Protein AF-A0A060BVD8-F1 (afdb_monomer_lite)

Foldseek 3Di:
DDVLFDQAAPQPADPVGHGCLVVVLVCCLPPNFADPPNVPDDVVVRVLRRCQNVVCVVPVPHRGRSSCCCVPPVVVVVVPADPVQHPVNVCVVPLVVL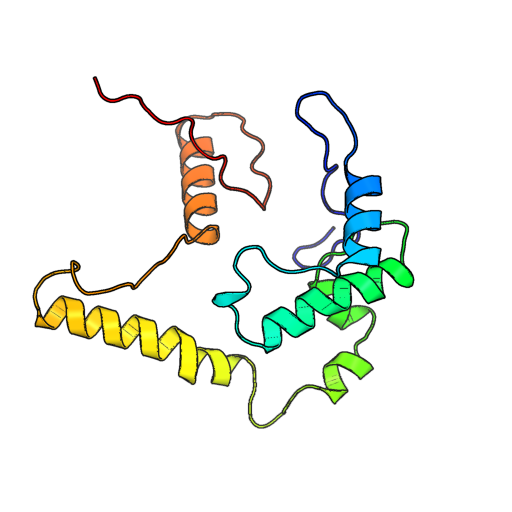LVVLVVVCVVVVHNPPGDNDDDDQVVLLVVVVVVCVVVVVVDDSRPDDDDPPDDDDDD

pLDDT: mean 79.93, std 16.58, range [29.06, 96.62]

Structure (mmCIF, N/CA/C/O backbone):
data_AF-A0A060BVD8-F1
#
_entry.id   AF-A0A060BVD8-F1
#
loop_
_atom_site.group_PDB
_atom_site.id
_atom_site.type_symbol
_atom_site.label_atom_id
_atom_site.label_alt_id
_atom_site.label_comp_id
_atom_site.label_asym_id
_atom_site.label_entity_id
_atom_site.label_seq_id
_atom_site.pdbx_PDB_ins_code
_atom_site.Cartn_x
_atom_site.Cartn_y
_atom_site.Cartn_z
_atom_site.occupancy
_atom_site.B_iso_or_equiv
_atom_site.auth_seq_id
_atom_site.auth_comp_id
_atom_site.auth_asym_id
_atom_site.auth_atom_id
_atom_site.pdbx_PDB_model_num
ATOM 1 N N . GLY A 1 1 ? 7.010 12.261 -12.123 1.00 62.50 1 GLY A N 1
ATOM 2 C CA . GLY A 1 1 ? 6.013 11.175 -12.069 1.00 62.50 1 GLY A CA 1
ATOM 3 C C . GLY A 1 1 ? 4.747 11.718 -11.458 1.00 62.50 1 GLY A C 1
ATOM 4 O O . GLY A 1 1 ? 4.840 12.676 -10.698 1.00 62.50 1 GLY A O 1
ATOM 5 N N . LEU A 1 2 ? 3.602 11.140 -11.806 1.00 75.38 2 LEU A N 1
ATOM 6 C CA . LEU A 1 2 ? 2.310 11.489 -11.217 1.00 75.38 2 LEU A CA 1
ATOM 7 C C . LEU A 1 2 ? 2.111 10.717 -9.905 1.00 75.38 2 LEU A C 1
ATOM 9 O O . LEU A 1 2 ? 2.853 9.776 -9.603 1.00 75.38 2 LEU A O 1
ATOM 13 N N . ASN A 1 3 ? 1.116 11.119 -9.111 1.00 75.81 3 ASN A N 1
ATOM 14 C CA . ASN A 1 3 ? 0.719 10.324 -7.953 1.00 75.81 3 ASN A CA 1
ATOM 15 C C . ASN A 1 3 ? 0.342 8.905 -8.405 1.00 75.81 3 ASN A C 1
ATOM 17 O O . ASN A 1 3 ? -0.339 8.754 -9.415 1.00 75.81 3 ASN A O 1
ATOM 21 N N . SER A 1 4 ? 0.827 7.888 -7.692 1.00 76.69 4 SER A N 1
ATOM 22 C CA . SER A 1 4 ? 0.636 6.468 -8.035 1.00 76.69 4 SER A CA 1
ATOM 23 C C . SER A 1 4 ? 1.115 6.048 -9.439 1.00 76.69 4 SER A C 1
ATOM 25 O O . SER A 1 4 ? 0.827 4.942 -9.879 1.00 76.69 4 SER A O 1
ATOM 27 N N . PHE A 1 5 ? 1.874 6.887 -10.151 1.00 75.56 5 PHE A N 1
ATOM 28 C CA . PHE A 1 5 ? 2.364 6.579 -11.494 1.00 75.56 5 PHE A CA 1
ATOM 29 C C . PHE A 1 5 ? 3.744 7.207 -11.713 1.00 75.56 5 PHE A C 1
ATOM 31 O O . PHE A 1 5 ? 3.905 8.336 -12.198 1.00 75.56 5 PHE A O 1
ATOM 38 N N . ARG A 1 6 ? 4.780 6.478 -11.290 1.00 69.62 6 ARG A N 1
ATOM 39 C CA . ARG A 1 6 ? 6.177 6.893 -11.436 1.00 69.62 6 ARG A CA 1
ATOM 40 C C . ARG A 1 6 ? 7.076 5.678 -11.638 1.00 69.62 6 ARG A C 1
ATOM 42 O O . ARG A 1 6 ? 6.991 4.720 -10.878 1.00 69.62 6 ARG A O 1
ATOM 49 N N . SER A 1 7 ? 7.949 5.771 -12.636 1.00 60.56 7 SER A N 1
ATOM 50 C CA . SER A 1 7 ? 8.944 4.749 -12.955 1.00 60.56 7 SER A CA 1
ATOM 51 C C . SER A 1 7 ? 10.131 4.746 -11.993 1.00 60.56 7 SER A C 1
ATOM 53 O O . SER A 1 7 ? 10.645 3.677 -11.727 1.00 60.56 7 SER A O 1
ATOM 55 N N . GLY A 1 8 ? 10.538 5.891 -11.425 1.00 60.84 8 GLY A N 1
ATOM 56 C CA . GLY A 1 8 ? 11.664 5.971 -10.481 1.00 60.84 8 GLY A CA 1
ATOM 57 C C . GLY A 1 8 ? 11.278 6.387 -9.059 1.00 60.84 8 GLY A C 1
ATOM 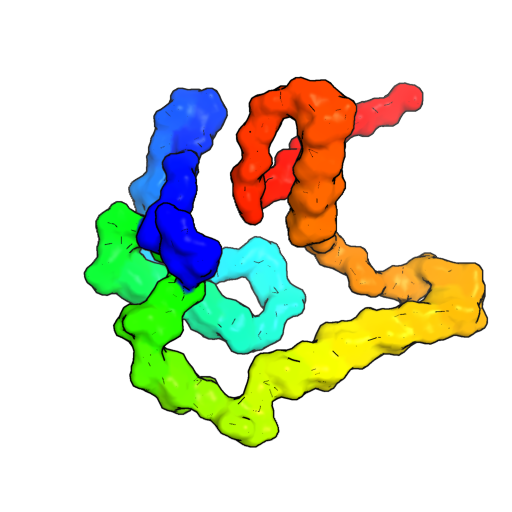58 O O . GLY A 1 8 ? 10.541 7.357 -8.866 1.00 60.84 8 GLY A O 1
ATOM 59 N N . LEU A 1 9 ? 11.827 5.722 -8.043 1.00 56.44 9 LEU A N 1
ATOM 60 C CA . LEU A 1 9 ? 11.981 6.312 -6.707 1.00 56.44 9 LEU A CA 1
ATOM 61 C C . LEU A 1 9 ? 12.999 7.474 -6.771 1.00 56.44 9 LEU A C 1
ATOM 63 O O . LEU A 1 9 ? 13.816 7.512 -7.692 1.00 56.44 9 LEU A O 1
ATOM 67 N N . PRO A 1 10 ? 12.917 8.496 -5.892 1.00 54.28 10 PRO A N 1
ATOM 68 C CA . PRO A 1 10 ? 14.022 9.447 -5.764 1.00 54.28 10 PRO A CA 1
ATOM 69 C C . PRO A 1 10 ? 15.312 8.670 -5.468 1.00 54.28 10 PRO A C 1
ATOM 71 O O . PRO A 1 10 ? 15.250 7.602 -4.865 1.00 54.28 10 PRO A O 1
ATOM 74 N N . THR A 1 11 ? 16.444 9.183 -5.945 1.00 57.62 11 THR A N 1
ATOM 75 C CA . THR A 1 11 ? 17.784 8.617 -5.742 1.00 57.62 11 THR A CA 1
ATOM 76 C C . THR A 1 11 ? 17.932 8.058 -4.327 1.00 57.62 11 THR A C 1
ATOM 78 O O . THR A 1 11 ? 17.852 8.807 -3.354 1.00 57.62 11 THR A O 1
ATOM 81 N N . CYS A 1 12 ? 18.111 6.742 -4.200 1.00 61.81 12 CYS A N 1
ATOM 82 C CA . CYS A 1 12 ? 18.356 6.101 -2.912 1.00 61.81 12 CYS A CA 1
ATOM 83 C C . CYS A 1 12 ? 19.841 6.242 -2.589 1.00 61.81 12 CYS A C 1
ATOM 85 O O . CYS A 1 12 ? 20.601 5.290 -2.713 1.00 61.81 12 CYS A O 1
ATOM 87 N N . THR A 1 13 ? 20.270 7.448 -2.233 1.00 67.44 13 THR A N 1
ATOM 88 C CA . THR A 1 13 ? 21.655 7.704 -1.846 1.00 67.44 13 THR A CA 1
ATOM 89 C C . THR A 1 13 ? 21.795 7.719 -0.335 1.00 67.44 13 THR A C 1
ATOM 91 O O . THR A 1 13 ? 20.973 8.300 0.372 1.00 67.44 13 THR A O 1
ATOM 94 N N . THR A 1 14 ? 22.860 7.111 0.177 1.00 70.56 14 THR A N 1
ATOM 95 C CA . THR A 1 14 ? 23.239 7.277 1.587 1.00 70.56 14 THR A CA 1
ATOM 96 C C . THR A 1 14 ? 23.578 8.743 1.893 1.00 70.56 14 THR A C 1
ATOM 98 O O . THR A 1 14 ? 23.838 9.537 0.985 1.00 70.56 14 THR A O 1
ATOM 101 N N . LYS A 1 15 ? 23.674 9.105 3.183 1.00 70.69 15 LYS A N 1
ATOM 102 C CA . LYS A 1 15 ? 24.126 10.446 3.616 1.00 70.69 15 LYS 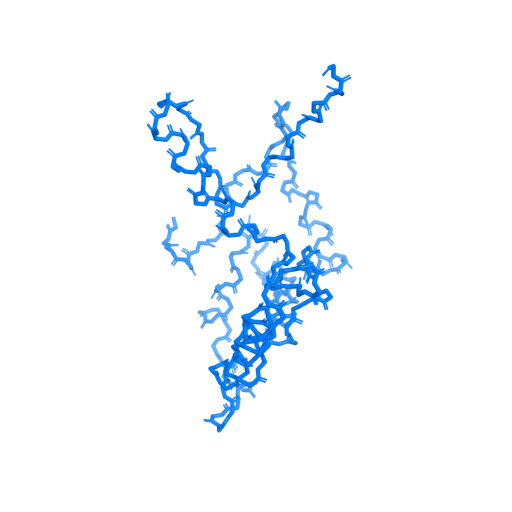A CA 1
ATOM 103 C C . LYS A 1 15 ? 25.528 10.816 3.089 1.00 70.69 15 LYS A C 1
ATOM 105 O O . LYS A 1 15 ? 25.864 11.993 3.059 1.00 70.69 15 LYS A O 1
ATOM 110 N N . ILE A 1 16 ? 26.320 9.830 2.654 1.00 74.81 16 ILE A N 1
ATOM 111 C CA . ILE A 1 16 ? 27.653 10.006 2.055 1.00 74.81 16 ILE A CA 1
ATOM 112 C C . ILE A 1 16 ? 27.652 9.970 0.513 1.00 74.81 16 ILE A C 1
ATOM 114 O O . ILE A 1 16 ? 28.716 9.929 -0.096 1.00 74.81 16 ILE A O 1
ATOM 118 N N . GLY A 1 17 ? 26.479 9.977 -0.133 1.00 76.06 17 GLY A N 1
ATOM 119 C CA . GLY A 1 17 ? 26.344 10.067 -1.593 1.00 76.06 17 GLY A CA 1
ATOM 120 C C . GLY A 1 17 ? 26.473 8.743 -2.356 1.00 76.06 17 GLY A C 1
ATOM 121 O O . GLY A 1 17 ? 26.497 8.754 -3.582 1.00 76.06 17 GLY A O 1
ATOM 122 N N . TYR A 1 18 ? 26.540 7.603 -1.662 1.00 81.50 18 TYR A N 1
ATOM 123 C CA . TYR A 1 18 ? 26.591 6.281 -2.299 1.00 81.50 18 TYR A CA 1
ATOM 124 C C . TYR A 1 18 ? 25.217 5.858 -2.832 1.00 81.50 18 TYR A C 1
ATOM 126 O O . TYR A 1 18 ? 24.261 5.856 -2.054 1.00 81.50 18 TYR A O 1
ATOM 134 N N . ASP A 1 19 ? 25.130 5.490 -4.114 1.00 82.62 19 ASP A N 1
ATOM 135 C CA . ASP A 1 19 ? 23.898 5.041 -4.774 1.00 82.62 19 ASP A CA 1
ATOM 136 C C . ASP A 1 19 ? 23.557 3.585 -4.418 1.00 82.62 19 ASP A C 1
ATOM 138 O O . ASP A 1 19 ? 24.250 2.650 -4.811 1.00 82.62 19 ASP A O 1
ATOM 142 N N . LEU A 1 20 ? 22.456 3.395 -3.691 1.00 85.31 20 LEU A N 1
ATOM 143 C CA . LEU A 1 20 ? 21.947 2.088 -3.272 1.00 85.31 20 LEU A CA 1
ATOM 144 C C . LEU A 1 20 ? 21.036 1.441 -4.320 1.00 85.31 20 LEU A C 1
ATOM 146 O O . LEU A 1 20 ? 20.625 0.295 -4.136 1.00 85.31 20 LEU A O 1
ATOM 150 N N . VAL A 1 21 ? 20.680 2.138 -5.405 1.00 84.50 21 VAL A N 1
ATOM 151 C CA . VAL A 1 21 ? 19.754 1.602 -6.413 1.00 84.50 21 VAL A CA 1
ATOM 152 C C . VAL A 1 21 ? 20.251 0.274 -7.008 1.00 84.50 21 VAL A C 1
ATOM 154 O O . VAL A 1 21 ? 19.439 -0.652 -7.081 1.00 84.50 21 VAL A O 1
ATOM 157 N N . PRO A 1 22 ? 21.534 0.102 -7.391 1.00 87.38 22 PRO A N 1
ATOM 158 C CA . PRO A 1 22 ? 22.023 -1.174 -7.918 1.00 87.38 22 PRO A CA 1
ATOM 159 C C . PRO A 1 22 ? 21.908 -2.329 -6.913 1.00 87.38 22 PRO A C 1
ATOM 161 O O . PRO A 1 22 ? 21.448 -3.415 -7.269 1.00 87.38 22 PRO A O 1
ATOM 164 N N . GLU A 1 23 ? 22.267 -2.091 -5.648 1.00 88.00 23 GLU A N 1
ATOM 165 C CA . GLU A 1 23 ? 22.188 -3.098 -4.582 1.00 88.00 23 GLU A CA 1
ATOM 166 C C . GLU A 1 23 ? 20.744 -3.482 -4.270 1.00 88.00 23 GLU A C 1
ATOM 168 O O . GLU A 1 23 ? 20.424 -4.664 -4.142 1.00 88.00 23 GLU A O 1
ATOM 173 N N . LEU A 1 24 ? 19.852 -2.493 -4.213 1.00 87.06 24 LEU A N 1
ATOM 174 C CA . LEU A 1 24 ? 18.434 -2.715 -3.971 1.00 87.06 24 LEU A CA 1
ATOM 175 C C . LEU A 1 24 ? 17.800 -3.525 -5.106 1.00 87.06 24 LEU A C 1
ATOM 177 O O . LEU A 1 24 ? 17.047 -4.461 -4.845 1.00 87.06 24 LEU A O 1
ATOM 181 N N . LYS A 1 25 ? 18.149 -3.226 -6.364 1.00 88.06 25 LYS A N 1
ATOM 182 C CA . LYS A 1 25 ? 17.701 -4.013 -7.522 1.00 88.06 25 LYS A CA 1
ATOM 183 C C . LYS A 1 25 ? 18.183 -5.463 -7.437 1.00 88.06 25 LYS A C 1
ATOM 185 O O . LYS A 1 25 ? 17.385 -6.378 -7.634 1.00 88.06 25 LYS A O 1
ATOM 190 N N . ALA A 1 26 ? 19.454 -5.682 -7.095 1.00 89.12 26 ALA A N 1
ATOM 191 C CA . ALA A 1 26 ? 20.010 -7.024 -6.925 1.00 89.12 26 ALA A CA 1
ATOM 192 C C . ALA A 1 26 ? 19.333 -7.791 -5.775 1.00 89.12 26 ALA A C 1
ATOM 194 O O . ALA A 1 26 ? 19.021 -8.976 -5.912 1.00 89.12 26 ALA A O 1
ATOM 195 N N . TYR A 1 27 ? 19.054 -7.112 -4.660 1.00 90.19 27 TYR A N 1
ATOM 196 C CA . TYR A 1 27 ? 18.340 -7.695 -3.531 1.00 90.19 27 TYR A CA 1
ATOM 197 C C . TYR A 1 27 ? 16.917 -8.109 -3.916 1.00 90.19 27 TYR A C 1
ATOM 199 O O . TYR A 1 27 ? 16.522 -9.236 -3.625 1.00 90.19 27 TYR A O 1
ATOM 207 N N . ILE A 1 28 ? 16.172 -7.236 -4.601 1.00 89.56 28 ILE A N 1
ATOM 208 C CA . ILE A 1 28 ? 14.793 -7.504 -5.029 1.00 89.56 28 ILE A CA 1
ATOM 209 C C . ILE A 1 28 ? 14.740 -8.650 -6.036 1.00 89.56 28 ILE A C 1
ATOM 211 O O . ILE A 1 28 ? 13.890 -9.529 -5.923 1.00 89.56 28 ILE A O 1
ATOM 215 N N . ALA A 1 29 ? 15.672 -8.683 -6.989 1.00 86.38 29 ALA A N 1
ATOM 216 C CA . ALA A 1 29 ? 15.748 -9.758 -7.972 1.00 86.38 29 ALA A CA 1
ATOM 217 C C . ALA A 1 29 ? 15.999 -11.131 -7.323 1.00 86.38 29 ALA A C 1
ATOM 219 O O . ALA A 1 29 ? 15.513 -12.142 -7.825 1.00 86.38 29 ALA A O 1
ATOM 220 N N . LYS A 1 30 ? 16.742 -11.174 -6.208 1.00 87.19 30 LYS A N 1
ATOM 221 C CA . LYS A 1 30 ? 17.071 -12.417 -5.497 1.00 87.19 30 LYS A CA 1
ATOM 222 C C . LYS A 1 30 ? 16.020 -12.832 -4.464 1.00 87.19 30 LYS A C 1
ATOM 224 O O . LYS A 1 30 ? 15.743 -14.019 -4.338 1.00 87.19 30 LYS A O 1
ATOM 229 N N . ASN A 1 31 ? 15.492 -11.883 -3.695 1.00 87.00 31 ASN A N 1
ATOM 230 C CA . ASN A 1 31 ? 14.686 -12.159 -2.499 1.00 87.00 31 ASN A CA 1
ATOM 231 C C . ASN A 1 31 ? 13.210 -11.761 -2.658 1.00 87.00 31 ASN A C 1
ATOM 233 O O . ASN A 1 31 ? 12.411 -12.001 -1.756 1.00 87.00 31 ASN A O 1
ATOM 237 N N . GLY A 1 32 ? 12.842 -11.149 -3.786 1.00 85.88 32 GLY A N 1
ATOM 238 C CA . GLY A 1 32 ? 11.553 -10.491 -3.952 1.00 85.88 32 GLY A CA 1
ATOM 239 C C . GLY A 1 32 ? 11.508 -9.125 -3.267 1.00 85.88 32 GLY A C 1
ATOM 240 O O . GLY A 1 32 ? 12.479 -8.652 -2.674 1.00 85.88 32 GLY A O 1
ATOM 241 N N . PHE A 1 33 ? 10.356 -8.467 -3.359 1.00 85.75 33 PHE A N 1
ATOM 242 C CA . PHE A 1 33 ? 10.092 -7.212 -2.666 1.00 85.75 33 PHE A CA 1
ATOM 243 C C . PHE A 1 33 ? 9.022 -7.474 -1.611 1.00 85.75 33 PHE A C 1
ATOM 245 O O . PHE A 1 33 ? 7.912 -7.872 -1.948 1.00 85.75 33 PHE A O 1
ATOM 252 N N . ILE A 1 34 ? 9.372 -7.301 -0.337 1.00 83.06 34 ILE A N 1
ATOM 253 C CA . ILE A 1 34 ? 8.506 -7.603 0.808 1.00 83.06 34 ILE A CA 1
ATOM 254 C C . ILE A 1 34 ? 8.356 -6.315 1.629 1.00 83.06 34 ILE A C 1
ATOM 256 O O . ILE A 1 34 ? 9.365 -5.655 1.896 1.00 83.06 34 ILE A O 1
ATOM 260 N N . PRO A 1 35 ? 7.129 -5.908 2.003 1.00 79.25 35 PRO A N 1
ATOM 261 C CA . PRO A 1 35 ? 6.929 -4.717 2.819 1.00 79.25 35 PRO A CA 1
ATOM 262 C C . PRO A 1 35 ? 7.485 -4.911 4.235 1.00 79.25 35 PRO A C 1
ATOM 264 O O . PRO A 1 35 ? 7.469 -6.016 4.772 1.00 79.25 35 PRO A O 1
ATOM 267 N N . ALA A 1 36 ? 7.934 -3.823 4.866 1.00 76.19 36 ALA A N 1
ATOM 268 C CA . ALA A 1 36 ? 8.504 -3.859 6.217 1.00 76.19 36 ALA A CA 1
ATOM 269 C C . ALA A 1 36 ? 7.517 -4.367 7.290 1.00 76.19 36 ALA A C 1
ATOM 271 O O . ALA A 1 36 ? 7.939 -4.871 8.323 1.00 76.19 36 ALA A O 1
ATOM 272 N N . ASP A 1 37 ? 6.214 -4.253 7.036 1.00 74.69 37 ASP A N 1
ATOM 273 C CA . ASP A 1 37 ? 5.117 -4.668 7.910 1.00 74.69 37 ASP A CA 1
ATOM 274 C C . ASP A 1 37 ? 4.346 -5.882 7.354 1.00 74.69 37 ASP A C 1
ATOM 276 O O . ASP A 1 37 ? 3.147 -6.026 7.593 1.00 74.69 37 ASP A O 1
ATOM 280 N N . ALA A 1 38 ? 5.021 -6.765 6.606 1.00 75.81 38 ALA A N 1
ATOM 281 C CA . ALA A 1 38 ? 4.406 -7.897 5.903 1.00 75.81 38 ALA A CA 1
ATOM 282 C C . ALA A 1 38 ? 3.489 -8.776 6.768 1.00 75.81 38 ALA A C 1
ATOM 284 O O . ALA A 1 38 ? 2.436 -9.187 6.292 1.00 75.81 38 ALA A O 1
ATOM 285 N N . GLU A 1 39 ? 3.839 -9.020 8.033 1.00 74.38 39 GLU A N 1
ATOM 286 C CA . GLU A 1 39 ? 3.048 -9.857 8.952 1.00 74.38 39 GLU A CA 1
ATOM 287 C C . GLU A 1 39 ? 1.653 -9.287 9.258 1.00 74.38 39 GLU A C 1
ATOM 289 O O . GLU A 1 39 ? 0.748 -10.024 9.642 1.00 74.38 39 GLU A O 1
ATOM 294 N N . GLN A 1 40 ? 1.462 -7.978 9.081 1.00 73.69 40 GLN A N 1
ATOM 295 C CA . GLN A 1 40 ? 0.209 -7.274 9.374 1.00 73.69 40 GLN A CA 1
ATOM 296 C C . GLN A 1 40 ? -0.594 -6.947 8.107 1.00 73.69 40 GLN A C 1
ATOM 298 O O . GLN A 1 40 ? -1.682 -6.366 8.186 1.00 73.69 40 GLN A O 1
ATOM 303 N N . ARG A 1 41 ? -0.055 -7.272 6.927 1.00 78.06 41 ARG A N 1
ATOM 304 C CA . ARG A 1 41 ? -0.648 -6.934 5.633 1.00 78.06 41 ARG A CA 1
ATOM 305 C C . ARG A 1 41 ? -1.571 -8.048 5.154 1.00 78.06 41 ARG A C 1
ATOM 307 O O . ARG A 1 41 ? -1.255 -9.228 5.247 1.00 78.06 41 ARG A O 1
ATOM 314 N N . ASP A 1 42 ? -2.704 -7.650 4.580 1.00 81.25 42 ASP A N 1
ATOM 315 C CA . ASP A 1 42 ? -3.600 -8.584 3.900 1.00 81.25 42 ASP A CA 1
ATOM 316 C C . ASP A 1 42 ? -2.895 -9.207 2.680 1.00 81.25 42 ASP A C 1
ATOM 318 O O . ASP A 1 42 ? -2.054 -8.564 2.043 1.00 81.25 42 ASP A O 1
ATOM 322 N N . GLN A 1 43 ? -3.274 -10.432 2.308 1.00 84.94 43 GLN A N 1
ATOM 323 C CA . GLN A 1 43 ? -2.649 -11.167 1.199 1.00 84.94 43 GLN A CA 1
ATOM 324 C C . GLN A 1 43 ? -2.630 -10.367 -0.116 1.00 84.94 43 GLN A C 1
ATOM 326 O O . GLN A 1 43 ? -1.632 -10.373 -0.833 1.00 84.94 43 GLN A O 1
ATOM 331 N N . SER A 1 44 ? -3.685 -9.593 -0.392 1.00 83.69 44 SER A N 1
ATOM 332 C CA . SER A 1 44 ? -3.788 -8.743 -1.586 1.00 83.69 44 SER A CA 1
ATOM 333 C C . SER A 1 44 ? -2.674 -7.684 -1.682 1.00 83.69 44 SER A C 1
ATOM 335 O O . SER A 1 44 ? -2.256 -7.296 -2.783 1.00 83.69 44 SER A O 1
ATOM 337 N N . TRP A 1 45 ? -2.140 -7.237 -0.539 1.00 83.81 45 TRP A N 1
ATOM 338 C CA . TRP A 1 45 ? -0.962 -6.375 -0.486 1.00 83.81 45 TRP A CA 1
ATOM 339 C C . TRP A 1 45 ? 0.326 -7.152 -0.737 1.00 83.81 45 TRP A C 1
ATOM 341 O O . TRP A 1 45 ? 1.143 -6.687 -1.528 1.00 83.81 45 TRP A O 1
ATOM 351 N N . LEU A 1 46 ? 0.503 -8.329 -0.137 1.00 85.75 46 LEU A N 1
ATOM 352 C CA . LEU A 1 46 ? 1.690 -9.161 -0.367 1.00 85.75 46 LEU A CA 1
ATOM 353 C C . LEU A 1 46 ? 1.847 -9.516 -1.854 1.00 85.75 46 LEU A C 1
ATOM 355 O O . LEU A 1 46 ? 2.933 -9.359 -2.412 1.00 85.75 46 LEU A O 1
ATOM 359 N N . ASP A 1 47 ? 0.745 -9.852 -2.526 1.00 85.69 47 ASP A N 1
ATOM 360 C CA . ASP A 1 47 ? 0.726 -10.147 -3.964 1.00 85.69 47 ASP A CA 1
ATOM 361 C C . ASP A 1 47 ? 1.119 -8.930 -4.820 1.00 85.69 47 ASP A C 1
ATOM 363 O O . ASP A 1 47 ? 1.758 -9.059 -5.86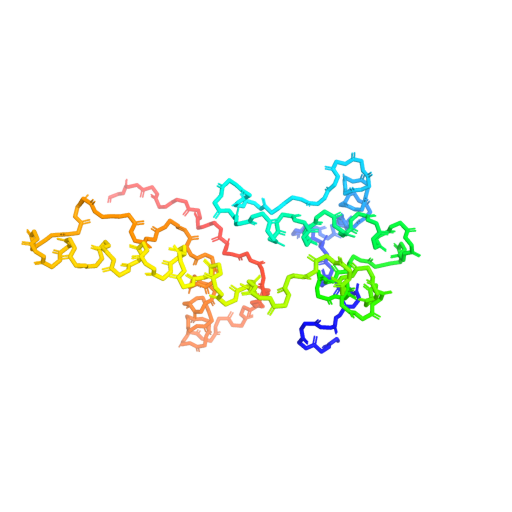5 1.00 85.69 47 ASP A O 1
ATOM 367 N N . THR A 1 48 ? 0.754 -7.723 -4.377 1.00 85.56 48 THR A N 1
ATOM 368 C CA . THR A 1 48 ? 1.135 -6.467 -5.042 1.00 85.56 48 THR A CA 1
ATOM 369 C C . THR A 1 48 ? 2.629 -6.178 -4.901 1.00 85.56 48 THR A C 1
ATOM 371 O O . THR A 1 48 ? 3.258 -5.693 -5.840 1.00 85.56 48 THR A O 1
ATOM 374 N N . TYR A 1 49 ? 3.213 -6.474 -3.741 1.00 84.31 49 TYR A N 1
ATOM 375 C CA . TYR A 1 49 ? 4.644 -6.295 -3.512 1.00 84.31 49 TYR A CA 1
ATOM 376 C C . TYR A 1 49 ? 5.470 -7.340 -4.277 1.00 84.31 49 TYR A C 1
ATOM 378 O O . TYR A 1 49 ? 6.464 -6.977 -4.903 1.00 84.31 49 TYR A O 1
ATOM 386 N N . ALA A 1 50 ? 5.014 -8.595 -4.338 1.00 86.19 50 ALA A N 1
ATOM 387 C CA . ALA A 1 50 ? 5.685 -9.663 -5.081 1.00 86.19 50 ALA A CA 1
ATOM 388 C C . ALA A 1 50 ? 5.891 -9.323 -6.570 1.00 86.19 50 ALA A C 1
ATOM 390 O O . ALA A 1 50 ? 6.968 -9.567 -7.117 1.00 86.19 50 ALA A O 1
ATOM 391 N N . LEU A 1 51 ? 4.907 -8.670 -7.201 1.00 89.56 51 LEU A N 1
ATOM 392 C CA . LEU A 1 51 ? 4.983 -8.259 -8.607 1.00 89.56 51 LEU A CA 1
ATOM 393 C C . LEU A 1 51 ? 6.103 -7.258 -8.912 1.00 89.56 51 LEU A C 1
ATOM 395 O O . LEU A 1 51 ? 6.511 -7.145 -10.063 1.00 89.56 51 LEU A O 1
ATOM 399 N N . VAL A 1 52 ? 6.640 -6.544 -7.920 1.00 89.75 52 VAL A N 1
ATOM 400 C CA . VAL A 1 52 ? 7.745 -5.596 -8.145 1.00 89.75 52 VAL A CA 1
ATOM 401 C C . VAL A 1 52 ? 8.988 -6.301 -8.683 1.00 89.75 52 VAL A C 1
ATOM 403 O O . VAL A 1 52 ? 9.690 -5.726 -9.512 1.00 89.75 52 VAL A O 1
ATOM 406 N N . ALA A 1 53 ? 9.247 -7.543 -8.267 1.00 89.50 53 ALA A N 1
ATOM 407 C CA . ALA A 1 53 ? 10.378 -8.313 -8.778 1.00 89.50 53 ALA A CA 1
ATOM 408 C C . ALA A 1 53 ? 10.205 -8.687 -10.259 1.00 89.50 53 ALA A C 1
ATOM 410 O O . ALA A 1 53 ? 11.178 -8.655 -11.013 1.00 89.50 53 ALA A O 1
ATOM 411 N N . ASP A 1 54 ? 8.979 -8.997 -10.684 1.00 90.56 54 ASP A N 1
ATOM 412 C CA . ASP A 1 54 ? 8.670 -9.271 -12.090 1.00 90.56 54 ASP A CA 1
ATOM 413 C C . ASP A 1 54 ? 8.737 -7.983 -12.921 1.00 90.56 54 ASP A C 1
ATOM 415 O O . ASP A 1 54 ? 9.411 -7.950 -13.948 1.00 90.56 54 ASP A O 1
ATOM 419 N N . MET A 1 55 ? 8.175 -6.878 -12.417 1.00 90.94 55 MET A N 1
ATOM 420 C CA . MET A 1 55 ? 8.283 -5.568 -13.070 1.00 90.94 55 MET A CA 1
ATOM 421 C C . MET A 1 55 ? 9.733 -5.118 -13.245 1.00 90.94 55 MET A C 1
ATOM 423 O O . MET A 1 55 ? 10.075 -4.545 -14.273 1.00 90.94 55 MET A O 1
ATOM 427 N N . LEU A 1 56 ? 10.592 -5.369 -12.255 1.00 90.62 56 LEU A N 1
ATOM 428 C CA . LEU A 1 56 ? 12.008 -5.024 -12.338 1.00 90.62 56 LEU A CA 1
ATOM 429 C C . LEU A 1 56 ? 12.763 -5.911 -13.340 1.00 90.62 56 LEU A C 1
ATOM 431 O O . LEU A 1 56 ? 13.753 -5.469 -13.918 1.00 90.62 56 LEU A O 1
ATOM 435 N N . ARG A 1 57 ? 12.310 -7.151 -13.557 1.00 90.19 57 ARG A N 1
ATOM 436 C CA . ARG A 1 57 ? 12.882 -8.050 -14.566 1.00 90.19 57 ARG A CA 1
ATOM 437 C C . ARG A 1 57 ? 12.544 -7.588 -15.979 1.00 90.19 57 ARG A C 1
ATOM 439 O O . ARG A 1 57 ? 13.422 -7.598 -16.836 1.00 90.19 57 ARG A O 1
ATOM 446 N N . ASP A 1 58 ? 11.304 -7.160 -16.191 1.00 91.44 58 ASP A N 1
ATOM 447 C CA . ASP A 1 58 ? 10.827 -6.697 -17.495 1.00 91.44 58 ASP A CA 1
ATOM 448 C C . ASP A 1 58 ? 11.301 -5.264 -17.804 1.00 91.44 58 ASP A C 1
ATOM 450 O O . ASP A 1 58 ? 11.622 -4.944 -18.947 1.00 91.44 58 ASP A O 1
ATOM 454 N N . PHE A 1 59 ? 11.394 -4.408 -16.778 1.00 90.50 59 PHE A N 1
ATOM 455 C CA . PHE A 1 59 ? 11.769 -2.993 -16.880 1.00 90.50 59 PHE A CA 1
ATOM 456 C C . PHE A 1 59 ? 12.905 -2.639 -15.894 1.00 90.50 59 PHE A C 1
ATOM 458 O O . PHE A 1 59 ? 12.674 -1.971 -14.881 1.00 90.50 59 PHE A O 1
ATOM 465 N N . PRO A 1 60 ? 14.156 -3.051 -16.175 1.00 88.25 60 PRO A N 1
ATOM 466 C CA . PRO A 1 60 ? 15.267 -2.975 -15.220 1.00 88.25 60 PRO A CA 1
ATOM 467 C C . PRO A 1 60 ? 15.814 -1.564 -14.992 1.00 88.25 60 PRO A C 1
ATOM 469 O O . PRO A 1 60 ? 16.570 -1.344 -14.041 1.00 88.25 60 PRO A O 1
ATOM 472 N N . ASP A 1 61 ? 15.459 -0.598 -15.838 1.00 85.06 61 ASP A N 1
ATOM 473 C CA . ASP A 1 61 ? 16.030 0.751 -15.812 1.00 85.06 61 ASP A CA 1
ATOM 474 C C . ASP A 1 61 ? 15.702 1.493 -14.513 1.00 85.06 61 ASP A C 1
ATOM 476 O O . ASP A 1 61 ? 16.554 2.186 -13.947 1.00 85.06 61 ASP A O 1
ATOM 480 N N . TYR A 1 62 ? 14.515 1.269 -13.950 1.00 80.50 62 TYR A N 1
ATOM 481 C CA . TYR A 1 62 ? 14.045 1.993 -12.774 1.00 80.50 62 TYR A CA 1
ATOM 482 C C . TYR A 1 62 ? 13.369 1.072 -11.760 1.00 80.50 62 TYR A C 1
ATOM 484 O O . TYR A 1 62 ? 12.870 0.009 -12.102 1.00 80.50 62 TYR A O 1
ATOM 492 N N . LEU A 1 63 ? 13.356 1.490 -10.493 1.00 83.44 63 LEU A N 1
ATOM 493 C CA . LEU A 1 63 ? 12.624 0.790 -9.442 1.00 83.44 63 LEU A CA 1
ATOM 494 C C . LEU A 1 63 ? 11.161 1.274 -9.436 1.00 83.44 63 LEU A C 1
ATOM 496 O O . LEU A 1 63 ? 10.924 2.436 -9.076 1.00 83.44 63 LEU A O 1
ATOM 500 N N . PRO A 1 64 ? 10.193 0.432 -9.847 1.00 83.31 64 PRO A N 1
ATOM 501 C CA . PRO A 1 64 ? 8.843 0.887 -10.137 1.00 83.31 64 PRO A CA 1
ATOM 502 C C . PRO A 1 64 ? 8.045 1.170 -8.865 1.00 83.31 64 PRO A C 1
ATOM 504 O O . PRO A 1 64 ? 8.178 0.499 -7.842 1.00 83.31 64 PRO A O 1
ATOM 507 N N . ASN A 1 65 ? 7.132 2.137 -8.955 1.00 86.00 65 ASN A N 1
ATOM 508 C CA . ASN A 1 65 ? 6.034 2.223 -8.002 1.00 86.00 65 ASN A CA 1
ATOM 509 C C . ASN A 1 65 ? 5.110 0.999 -8.175 1.00 86.00 65 ASN A C 1
ATOM 511 O O . ASN A 1 65 ? 4.755 0.658 -9.304 1.00 86.00 65 ASN A O 1
ATOM 515 N N . THR A 1 66 ? 4.675 0.380 -7.073 1.00 87.25 66 THR A N 1
ATOM 516 C CA . THR A 1 66 ? 3.805 -0.812 -7.075 1.00 87.25 66 THR A CA 1
ATOM 517 C C . THR A 1 66 ? 2.522 -0.631 -7.889 1.00 87.25 66 THR A C 1
ATOM 519 O O . THR A 1 66 ? 2.044 -1.586 -8.493 1.00 87.25 66 THR A O 1
ATOM 522 N N . TYR A 1 67 ? 1.978 0.586 -7.982 1.00 90.56 67 TYR A N 1
ATOM 523 C CA . TYR A 1 67 ? 0.771 0.873 -8.764 1.00 90.56 67 TYR A CA 1
ATOM 524 C C . TYR A 1 67 ? 0.961 0.748 -10.282 1.00 90.56 67 TYR A C 1
ATOM 526 O O . TYR A 1 67 ? -0.029 0.577 -10.994 1.00 90.56 67 TYR A O 1
ATOM 534 N N . LEU A 1 68 ? 2.198 0.763 -10.796 1.00 90.81 68 LEU A N 1
ATOM 535 C CA . LEU A 1 68 ? 2.454 0.545 -12.224 1.00 90.81 68 LEU A CA 1
ATOM 536 C C . LEU A 1 68 ? 1.960 -0.821 -12.708 1.00 90.81 68 LEU A C 1
ATOM 538 O O . LEU A 1 68 ? 1.620 -0.953 -13.882 1.00 90.81 68 LEU A O 1
ATOM 542 N N . GLN A 1 69 ? 1.810 -1.794 -11.805 1.00 90.88 69 GLN A N 1
ATOM 543 C CA . GLN A 1 69 ? 1.271 -3.111 -12.129 1.00 90.88 69 GLN A CA 1
ATOM 544 C C . GLN A 1 69 ? -0.102 -3.053 -12.824 1.00 90.88 69 GLN A C 1
ATOM 546 O O . GLN A 1 69 ? -0.386 -3.883 -13.679 1.00 90.88 69 GLN A O 1
ATOM 551 N N . TYR A 1 70 ? -0.948 -2.065 -12.498 1.00 92.81 70 TYR A N 1
ATOM 552 C CA . TYR A 1 70 ? -2.286 -1.925 -13.090 1.00 92.81 70 TYR A CA 1
ATOM 553 C C . TYR A 1 70 ? -2.256 -1.391 -14.525 1.00 92.81 70 TYR A C 1
ATOM 555 O O . TYR A 1 70 ? -3.213 -1.580 -15.268 1.00 92.81 70 TYR A O 1
ATOM 563 N N . TYR A 1 71 ? -1.163 -0.733 -14.910 1.00 92.31 71 TYR A N 1
ATOM 564 C CA . TYR A 1 71 ? -0.979 -0.155 -16.240 1.00 92.31 71 TYR A CA 1
ATOM 565 C C . TYR A 1 71 ? -0.159 -1.074 -17.143 1.00 92.31 71 TYR A C 1
ATOM 567 O O . TYR A 1 71 ? -0.438 -1.172 -18.332 1.00 92.31 71 TYR A O 1
ATOM 575 N N . LEU A 1 72 ? 0.849 -1.739 -16.572 1.00 92.06 72 LEU A N 1
ATOM 576 C CA . LEU A 1 72 ? 1.762 -2.618 -17.300 1.00 92.06 72 LEU A CA 1
ATOM 577 C C . LEU A 1 72 ? 1.223 -4.051 -17.423 1.00 92.06 72 LEU A C 1
ATOM 579 O O . LEU A 1 72 ? 1.476 -4.704 -18.428 1.00 92.06 72 LEU A O 1
ATOM 583 N N . TYR A 1 73 ? 0.442 -4.522 -16.443 1.00 93.88 73 TYR A N 1
ATOM 584 C CA . TYR A 1 73 ? -0.102 -5.886 -16.411 1.00 93.88 73 TYR A CA 1
ATOM 585 C C . TYR A 1 73 ? -1.621 -5.901 -16.142 1.00 93.88 73 TYR A C 1
ATOM 587 O O . TYR A 1 73 ? -2.078 -6.591 -15.222 1.00 93.88 73 TYR A O 1
ATOM 595 N N . PRO A 1 74 ? -2.433 -5.153 -16.917 1.00 94.62 74 PRO A N 1
ATOM 596 C CA . PRO A 1 74 ? -3.865 -5.011 -16.656 1.00 94.62 74 PRO A CA 1
ATOM 597 C C . PRO A 1 74 ? -4.607 -6.353 -16.706 1.00 94.62 74 PRO A C 1
ATOM 599 O O . PRO A 1 74 ? -5.356 -6.659 -15.782 1.00 94.62 74 PRO A O 1
ATOM 602 N N . GLU A 1 75 ? -4.334 -7.192 -17.710 1.00 94.88 75 GLU A N 1
ATOM 603 C CA . GLU A 1 75 ? -4.973 -8.509 -17.866 1.00 94.88 75 GLU A CA 1
ATOM 604 C C . GLU A 1 75 ? -4.626 -9.463 -16.714 1.00 94.88 75 GLU A C 1
ATOM 606 O O . GLU A 1 75 ? -5.497 -10.132 -16.156 1.00 94.88 75 GLU A O 1
ATOM 611 N N . TYR A 1 76 ? -3.356 -9.480 -16.291 1.00 92.75 76 TYR A N 1
ATOM 612 C CA . TYR A 1 76 ? -2.919 -10.285 -15.149 1.00 92.75 76 TYR A CA 1
ATOM 613 C C . TYR A 1 76 ? -3.642 -9.859 -13.870 1.00 92.75 76 TYR A C 1
ATOM 615 O O . TYR A 1 76 ? -4.157 -10.711 -13.143 1.00 92.75 76 TYR A O 1
ATOM 623 N N . LYS A 1 77 ? -3.717 -8.547 -13.599 1.00 92.69 77 LYS A N 1
ATOM 624 C CA . LYS A 1 77 ? -4.437 -8.038 -12.427 1.00 92.69 77 LYS A CA 1
ATOM 625 C C . LYS A 1 77 ? -5.922 -8.365 -12.529 1.00 92.69 77 LYS A C 1
ATOM 627 O O . LYS A 1 77 ? -6.460 -8.896 -11.568 1.00 92.69 77 LYS A O 1
ATOM 632 N N . PHE A 1 78 ? -6.554 -8.127 -13.677 1.00 92.19 78 PHE A N 1
ATOM 633 C CA . PHE A 1 78 ? -7.969 -8.422 -13.896 1.00 92.19 78 PHE A CA 1
ATOM 634 C C . PHE A 1 78 ? -8.301 -9.894 -13.621 1.00 92.19 78 PHE A C 1
ATOM 636 O O . PHE A 1 78 ? -9.231 -10.176 -12.873 1.00 92.19 78 PHE A O 1
ATOM 643 N N . SER A 1 79 ? -7.484 -10.827 -14.122 1.00 93.50 79 SER A N 1
ATOM 644 C CA . SER A 1 79 ? -7.703 -12.272 -13.950 1.00 93.50 79 SER A CA 1
ATOM 645 C C . SER A 1 79 ? -7.666 -12.771 -12.498 1.00 93.50 79 SER A C 1
ATOM 647 O O . SER A 1 79 ? -8.115 -13.881 -12.219 1.00 93.50 79 SER A O 1
ATOM 649 N N . ARG A 1 80 ? -7.118 -11.973 -11.574 1.00 88.19 80 ARG A N 1
ATOM 650 C CA . ARG A 1 80 ? -6.944 -12.322 -10.155 1.00 88.19 80 ARG A CA 1
ATOM 651 C C . ARG A 1 80 ? -7.867 -11.543 -9.219 1.00 88.19 80 ARG A C 1
ATOM 653 O O . ARG A 1 80 ? -7.753 -11.694 -8.007 1.00 88.19 80 ARG A O 1
ATOM 660 N N . LEU A 1 81 ? -8.738 -10.691 -9.757 1.00 89.69 81 LEU A N 1
ATOM 661 C CA . LEU A 1 81 ? -9.717 -9.947 -8.971 1.00 89.69 81 LEU A CA 1
ATOM 662 C C . LEU A 1 81 ? -11.033 -10.720 -8.896 1.00 89.69 81 LEU A C 1
ATOM 664 O O . LEU A 1 81 ? -11.504 -11.259 -9.894 1.00 89.69 81 LEU A O 1
ATOM 668 N N . ASP A 1 82 ? -11.646 -10.722 -7.715 1.00 92.75 82 ASP A N 1
ATOM 669 C CA . ASP A 1 82 ? -12.999 -11.237 -7.524 1.00 92.75 82 ASP A CA 1
ATOM 670 C C . ASP A 1 82 ? -14.013 -10.082 -7.660 1.00 92.75 82 ASP A C 1
ATOM 672 O O . ASP A 1 82 ? -13.989 -9.145 -6.852 1.00 92.75 82 ASP A O 1
ATOM 676 N N . PRO A 1 83 ? -14.915 -10.108 -8.662 1.00 94.06 83 PRO A N 1
ATOM 677 C CA . PRO A 1 83 ? -15.929 -9.070 -8.831 1.00 94.06 83 PRO A CA 1
ATOM 678 C C . PRO A 1 83 ? -16.980 -9.051 -7.709 1.00 94.06 83 PRO A C 1
ATOM 680 O O . PRO A 1 83 ? -17.641 -8.031 -7.524 1.00 94.06 83 PRO A O 1
ATOM 683 N N . ASN A 1 84 ? -17.140 -10.146 -6.959 1.00 96.62 84 ASN A N 1
ATOM 684 C CA . ASN A 1 84 ? -18.102 -10.262 -5.860 1.00 96.62 84 ASN A CA 1
ATOM 685 C C . ASN A 1 84 ? -17.475 -9.992 -4.483 1.00 96.62 84 ASN A C 1
ATOM 687 O O . ASN A 1 84 ? -18.205 -9.766 -3.516 1.00 96.62 84 ASN A O 1
ATOM 691 N N . PHE A 1 85 ? -16.144 -10.002 -4.381 1.00 92.50 85 PHE A N 1
ATOM 692 C CA . PHE A 1 85 ? -15.420 -9.748 -3.138 1.00 92.50 85 PHE A CA 1
ATOM 693 C C . PHE A 1 85 ? -14.162 -8.916 -3.398 1.00 92.50 85 PHE A C 1
ATOM 695 O O . PHE A 1 85 ? -13.076 -9.413 -3.680 1.00 92.50 85 PHE A O 1
ATOM 702 N N . THR A 1 86 ? -14.323 -7.602 -3.308 1.00 94.44 86 THR A N 1
ATOM 703 C CA . THR A 1 86 ? -13.279 -6.637 -3.662 1.00 94.44 86 THR A CA 1
ATOM 704 C C . THR A 1 86 ? -12.431 -6.237 -2.456 1.00 94.44 86 THR A C 1
ATOM 706 O O . THR A 1 86 ? -12.761 -6.517 -1.301 1.00 94.44 86 THR A O 1
ATOM 709 N N . ARG A 1 87 ? -11.381 -5.441 -2.699 1.00 92.19 87 ARG A N 1
ATOM 710 C CA . ARG A 1 87 ? -10.578 -4.831 -1.629 1.00 92.19 87 ARG A CA 1
ATOM 711 C C . ARG A 1 87 ? -11.419 -4.038 -0.617 1.00 92.19 87 ARG A C 1
ATOM 713 O O . ARG A 1 87 ? -11.056 -3.978 0.554 1.00 92.19 87 ARG A O 1
ATOM 720 N N . ALA A 1 88 ? -12.537 -3.440 -1.036 1.00 93.06 88 ALA A N 1
ATOM 721 C CA . ALA A 1 88 ? -13.440 -2.763 -0.106 1.00 93.06 88 ALA A CA 1
ATOM 722 C C . ALA A 1 88 ? -14.034 -3.752 0.910 1.00 93.06 88 ALA A C 1
ATOM 724 O O . ALA A 1 88 ? -14.039 -3.471 2.105 1.00 93.06 88 ALA A O 1
ATOM 725 N N . ASN A 1 89 ? -14.453 -4.938 0.456 1.00 95.31 89 ASN A N 1
ATOM 726 C CA . ASN A 1 89 ? -14.973 -5.991 1.325 1.00 95.31 89 ASN A CA 1
ATOM 727 C C . ASN A 1 89 ? -13.904 -6.503 2.301 1.00 95.31 89 ASN A C 1
ATOM 729 O O . ASN A 1 89 ? -14.210 -6.703 3.473 1.00 95.31 89 ASN A O 1
ATOM 733 N N . GLU A 1 90 ? -12.651 -6.652 1.857 1.00 91.44 90 GLU A N 1
ATOM 734 C CA . GLU A 1 90 ? -11.522 -6.995 2.740 1.00 91.44 90 GLU A CA 1
ATOM 735 C C . GLU A 1 90 ? -11.332 -5.956 3.858 1.00 91.44 90 GLU A C 1
ATOM 737 O O . GLU A 1 90 ? -11.151 -6.317 5.019 1.00 91.44 90 GLU A O 1
ATOM 742 N N . VAL A 1 91 ? -11.401 -4.660 3.532 1.00 91.50 91 VAL A N 1
ATOM 743 C CA . VAL A 1 91 ? -11.244 -3.581 4.522 1.00 91.50 91 VAL A CA 1
ATOM 744 C C . VAL A 1 91 ? -12.409 -3.558 5.507 1.00 91.50 91 VAL A C 1
ATOM 746 O O . VAL A 1 91 ? -12.155 -3.512 6.712 1.00 91.50 91 VAL A O 1
ATOM 749 N N . ILE A 1 92 ? -13.646 -3.639 5.008 1.00 92.25 92 ILE A N 1
ATOM 750 C CA . ILE A 1 92 ? -14.867 -3.638 5.827 1.00 92.25 92 ILE A CA 1
ATOM 751 C C . ILE A 1 92 ? -14.852 -4.823 6.803 1.00 92.25 92 ILE A C 1
ATOM 753 O O . ILE A 1 92 ? -15.065 -4.664 8.005 1.00 92.25 92 ILE A O 1
ATOM 757 N N . ASN A 1 93 ? -14.539 -6.019 6.300 1.00 93.25 93 ASN A N 1
ATOM 758 C CA . ASN A 1 93 ? -14.559 -7.247 7.096 1.00 93.25 93 ASN A CA 1
ATOM 759 C C . ASN A 1 93 ? -13.306 -7.435 7.966 1.00 93.25 93 ASN A C 1
ATOM 761 O O . ASN A 1 93 ? -13.335 -8.216 8.916 1.00 93.25 93 ASN A O 1
ATOM 765 N N . GLY A 1 94 ? -12.211 -6.745 7.644 1.00 89.31 94 GLY A N 1
ATOM 766 C CA . GLY A 1 94 ? -10.935 -6.826 8.345 1.00 89.31 94 GLY A CA 1
ATOM 767 C C . GLY A 1 94 ? -10.673 -5.596 9.205 1.00 89.31 94 GLY A C 1
ATOM 768 O O . GLY A 1 94 ? -11.073 -5.530 10.368 1.00 89.31 94 GLY A O 1
ATOM 769 N N . ARG A 1 95 ? -9.935 -4.633 8.641 1.00 87.56 95 ARG A N 1
ATOM 770 C CA . ARG A 1 95 ? -9.404 -3.476 9.379 1.00 87.56 95 ARG A CA 1
ATOM 771 C C . ARG A 1 95 ? -10.500 -2.634 10.027 1.00 87.56 95 ARG A C 1
ATOM 773 O O . ARG A 1 95 ? -10.339 -2.257 11.183 1.00 87.56 95 ARG A O 1
ATOM 780 N N . GLU A 1 96 ? -11.573 -2.327 9.302 1.00 91.88 96 GLU A N 1
ATOM 781 C CA . GLU A 1 96 ? -12.650 -1.470 9.804 1.00 91.88 96 GLU A CA 1
ATOM 782 C C . GLU A 1 96 ? -13.281 -2.080 11.055 1.00 91.88 96 GLU A C 1
ATOM 784 O O . GLU A 1 96 ? -13.288 -1.456 12.117 1.00 91.88 96 GLU A O 1
ATOM 789 N N . LYS A 1 97 ? -13.719 -3.339 10.956 1.00 91.81 97 LYS A N 1
ATOM 790 C CA . LYS A 1 97 ? -14.308 -4.064 12.079 1.00 91.81 97 LYS A CA 1
ATOM 791 C C . LYS A 1 97 ? -13.388 -4.081 13.305 1.00 91.81 97 LYS A C 1
ATOM 793 O O . LYS A 1 97 ? -13.842 -3.687 14.376 1.00 91.81 97 LYS A O 1
ATOM 798 N N . ARG A 1 98 ? -12.106 -4.445 13.141 1.00 89.88 98 ARG A N 1
ATOM 799 C CA . ARG A 1 98 ? -11.126 -4.488 14.248 1.00 89.88 98 ARG A CA 1
ATOM 800 C C . ARG A 1 98 ? -10.978 -3.136 14.948 1.00 89.88 98 ARG A C 1
ATOM 802 O O . ARG A 1 98 ? -11.133 -3.057 16.160 1.00 89.88 98 ARG A O 1
ATOM 809 N N . VAL A 1 99 ? -10.747 -2.065 14.185 1.00 89.69 99 VAL A N 1
ATOM 810 C CA . VAL A 1 99 ? -10.551 -0.716 14.745 1.00 89.69 99 VAL A CA 1
ATOM 811 C C . VAL A 1 99 ? -11.787 -0.259 15.520 1.00 89.69 99 VAL A C 1
ATOM 813 O O . VAL A 1 99 ? -11.675 0.231 16.642 1.00 89.69 99 VAL A O 1
ATOM 816 N N . PHE A 1 100 ? -12.983 -0.439 14.955 1.00 92.44 100 PHE A N 1
ATOM 817 C CA . PHE A 1 100 ? -14.215 -0.026 15.624 1.00 92.44 100 PHE A CA 1
ATOM 818 C C . PHE A 1 100 ? -14.552 -0.883 16.851 1.00 92.44 100 PHE A C 1
ATOM 820 O O . PHE A 1 100 ? -15.108 -0.356 17.814 1.00 92.44 100 PHE A O 1
ATOM 827 N N . GLU A 1 101 ? -14.248 -2.183 16.834 1.00 92.19 101 GLU A N 1
ATOM 828 C CA . GLU A 1 101 ? -14.407 -3.060 18.001 1.00 92.19 101 GLU A CA 1
ATOM 829 C C . GLU A 1 101 ? -13.495 -2.631 19.144 1.00 92.19 101 GLU A C 1
ATOM 831 O O . GLU A 1 101 ? -13.977 -2.433 20.256 1.00 92.19 101 GLU A O 1
ATOM 836 N N . GLU A 1 102 ? -12.221 -2.381 18.863 1.00 90.69 102 GLU A N 1
ATOM 837 C CA . GLU A 1 102 ? -11.280 -1.921 19.877 1.00 90.69 102 GLU A CA 1
ATOM 838 C C . GLU A 1 102 ? -11.656 -0.549 20.447 1.00 90.69 102 GLU A C 1
ATOM 840 O O . GLU A 1 102 ? -11.645 -0.362 21.662 1.00 90.69 102 GLU A O 1
ATOM 845 N N . CYS A 1 103 ? -12.088 0.398 19.610 1.00 91.44 103 CYS A N 1
ATOM 846 C CA . CYS A 1 103 ? -12.601 1.682 20.093 1.00 91.44 103 CYS A CA 1
ATOM 847 C C . CYS A 1 103 ? -13.804 1.507 21.034 1.00 91.44 103 CYS A C 1
ATOM 849 O O . CYS A 1 103 ? -13.890 2.187 22.057 1.00 91.44 103 CYS A O 1
ATOM 851 N N . ARG A 1 104 ? -14.728 0.586 20.725 1.00 93.31 104 ARG A N 1
ATOM 852 C CA . ARG A 1 104 ? -15.862 0.279 21.613 1.00 93.31 104 ARG A CA 1
ATOM 853 C C . ARG A 1 104 ? -15.401 -0.335 22.932 1.00 93.31 104 ARG A C 1
ATOM 855 O O . ARG A 1 104 ? -15.920 0.062 23.972 1.00 93.31 104 ARG A O 1
ATOM 862 N N . THR A 1 105 ? -14.425 -1.241 22.901 1.00 92.00 105 THR A N 1
ATOM 863 C CA . THR A 1 105 ? -13.820 -1.821 24.109 1.00 92.00 105 THR A CA 1
ATOM 864 C C . THR A 1 105 ? -13.192 -0.738 24.981 1.00 92.00 105 THR A C 1
ATOM 866 O O . THR A 1 105 ? -13.501 -0.660 26.167 1.00 92.00 105 THR A O 1
ATOM 869 N N . ALA A 1 106 ? -12.405 0.170 24.397 1.00 92.25 106 ALA A N 1
ATOM 870 C CA . ALA A 1 106 ? -11.778 1.260 25.145 1.00 92.25 106 ALA A CA 1
ATOM 871 C C . ALA A 1 106 ? -12.803 2.176 25.829 1.00 92.25 106 ALA A C 1
ATOM 873 O O . ALA A 1 106 ? -12.613 2.588 26.973 1.00 92.25 106 ALA A O 1
ATOM 874 N N . VAL A 1 107 ? -13.906 2.485 25.137 1.00 94.00 107 VAL A N 1
ATOM 875 C CA . VAL A 1 107 ? -15.004 3.284 25.699 1.00 94.00 107 VAL A CA 1
ATOM 876 C C . VAL A 1 107 ? -15.702 2.538 26.835 1.00 94.00 107 VAL A C 1
ATOM 878 O O . VAL A 1 107 ? -15.967 3.137 27.874 1.00 94.00 107 VAL A O 1
ATOM 881 N N . ALA A 1 108 ? -15.982 1.244 26.661 1.00 94.31 108 ALA A N 1
ATOM 882 C CA . ALA A 1 108 ? -16.655 0.430 27.670 1.00 94.31 108 ALA A CA 1
ATOM 883 C C . ALA A 1 108 ? -15.813 0.253 28.944 1.00 94.31 108 ALA A C 1
ATOM 885 O O . ALA A 1 108 ? -16.348 0.302 30.049 1.00 94.31 108 ALA A O 1
ATOM 886 N N . GLU A 1 109 ? -14.499 0.085 28.798 1.00 93.88 109 GLU A N 1
ATOM 887 C CA . GLU A 1 109 ? -13.567 -0.067 29.920 1.00 93.88 109 GLU A CA 1
ATOM 888 C C . GLU A 1 109 ? -13.117 1.278 30.514 1.00 93.88 109 GLU A C 1
ATOM 890 O O . GLU A 1 109 ? -12.501 1.314 31.580 1.00 93.88 109 GLU A O 1
ATOM 895 N N . GLY A 1 110 ? -13.391 2.394 29.830 1.00 94.75 110 GLY A N 1
ATOM 896 C CA . GLY A 1 110 ? -12.923 3.724 30.224 1.00 94.75 110 GLY A CA 1
ATOM 897 C C . GLY A 1 110 ? -11.397 3.873 30.180 1.00 94.75 110 GLY A C 1
ATOM 898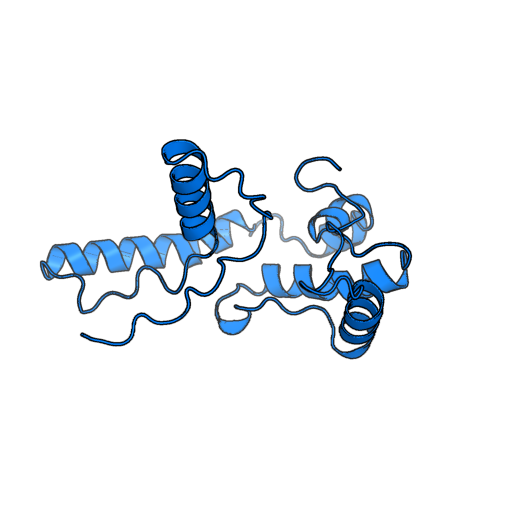 O O . GLY A 1 110 ? -10.837 4.746 30.844 1.00 94.75 110 GLY A O 1
ATOM 899 N N . THR A 1 111 ? -10.697 3.014 29.436 1.00 91.12 111 THR A N 1
ATOM 900 C CA . THR A 1 111 ? -9.235 3.013 29.343 1.00 91.12 111 THR A CA 1
ATOM 901 C C . THR A 1 111 ? -8.756 2.482 27.999 1.00 91.12 111 THR A C 1
ATOM 903 O O . THR A 1 111 ? -9.406 1.658 27.370 1.00 91.12 111 THR A O 1
ATOM 906 N N . THR A 1 112 ? -7.580 2.931 27.563 1.00 87.50 112 THR A N 1
ATOM 907 C CA . THR A 1 112 ? -6.931 2.460 26.332 1.00 87.50 112 THR A CA 1
ATOM 908 C C . THR A 1 112 ? -5.851 1.405 26.581 1.00 87.50 112 THR A C 1
ATOM 910 O O . THR A 1 112 ? -5.192 0.968 25.645 1.00 87.50 112 THR A O 1
ATOM 913 N N . ARG A 1 113 ? -5.636 0.985 27.836 1.00 85.19 113 ARG A N 1
ATOM 914 C CA . ARG A 1 113 ? -4.537 0.072 28.204 1.00 85.19 113 ARG A CA 1
ATOM 915 C C . ARG A 1 113 ? -4.627 -1.308 27.548 1.00 85.19 113 ARG A C 1
ATOM 917 O O . ARG A 1 113 ? -3.589 -1.925 27.339 1.00 85.19 113 ARG A O 1
ATOM 924 N N . ASN A 1 114 ? -5.838 -1.764 27.238 1.00 81.31 114 ASN A N 1
ATOM 925 C CA . ASN A 1 114 ? -6.103 -3.112 26.731 1.00 81.31 114 ASN A CA 1
ATOM 926 C C . ASN A 1 114 ? -6.430 -3.142 25.232 1.00 81.31 114 ASN A C 1
ATOM 928 O O . ASN A 1 114 ? -6.831 -4.181 24.715 1.00 81.31 114 ASN A O 1
ATOM 932 N N . VAL A 1 115 ? -6.300 -2.008 24.538 1.00 82.75 115 VAL A N 1
ATOM 933 C CA . VAL A 1 115 ? -6.579 -1.914 23.102 1.00 82.75 115 VAL A CA 1
ATOM 934 C C . VAL A 1 115 ? -5.295 -1.654 22.326 1.00 82.75 115 VAL A C 1
ATOM 936 O O . VAL A 1 115 ? -4.375 -0.992 22.806 1.00 82.75 115 VAL A O 1
ATOM 939 N N . HIS A 1 116 ? -5.236 -2.173 21.108 1.00 77.44 116 HIS A N 1
ATOM 940 C CA . HIS A 1 116 ? -4.060 -2.188 20.246 1.00 77.44 116 HIS A CA 1
ATOM 941 C C . HIS A 1 116 ? -4.356 -1.490 18.909 1.00 77.44 116 HIS A C 1
ATOM 943 O O . HIS A 1 116 ? -3.863 -1.899 17.859 1.00 77.44 116 HIS A O 1
ATOM 949 N N . VAL A 1 117 ? -5.127 -0.393 18.973 1.00 65.94 117 VAL A N 1
ATOM 950 C CA . VAL A 1 117 ? -5.786 0.255 17.822 1.00 65.94 117 VAL A CA 1
ATOM 951 C C . VAL A 1 117 ? -4.791 0.664 16.735 1.00 65.94 117 VAL A C 1
ATOM 953 O O . VAL A 1 117 ? -5.149 0.750 15.559 1.00 65.94 117 VAL A O 1
ATOM 956 N N . VAL A 1 118 ? -3.534 0.918 17.110 1.00 57.69 118 VAL A N 1
ATOM 957 C CA . VAL A 1 118 ? -2.479 1.340 16.192 1.00 57.69 118 VAL A CA 1
ATOM 958 C C . VAL A 1 118 ? -1.144 0.720 16.610 1.00 57.69 118 VAL A C 1
ATOM 960 O O . VAL A 1 118 ? -0.630 0.997 17.693 1.00 57.69 118 VAL A O 1
ATOM 963 N N . HIS A 1 119 ? -0.554 -0.101 15.743 1.00 56.72 119 HIS A N 1
ATOM 964 C CA . HIS A 1 119 ? 0.879 -0.385 15.764 1.00 56.72 119 HIS A CA 1
ATOM 965 C C . HIS A 1 119 ? 1.527 0.404 14.623 1.00 56.72 119 HIS A C 1
ATOM 967 O O . HIS A 1 119 ? 1.181 0.202 13.466 1.00 56.72 119 HIS A O 1
ATOM 973 N N . ASN A 1 120 ? 2.421 1.329 14.987 1.00 54.38 120 ASN A N 1
ATOM 974 C CA . ASN A 1 120 ? 3.348 2.059 14.115 1.00 54.38 120 ASN A CA 1
ATOM 975 C C . ASN A 1 120 ? 2.746 2.574 12.783 1.00 54.38 120 ASN A C 1
ATOM 977 O O . ASN A 1 120 ? 2.989 2.013 11.713 1.00 54.38 120 ASN A O 1
ATOM 981 N N . ASP A 1 121 ? 1.953 3.652 12.841 1.00 65.31 121 ASP A N 1
ATOM 982 C CA . ASP A 1 121 ? 1.354 4.258 11.645 1.00 65.31 121 ASP A CA 1
ATOM 983 C C . ASP A 1 121 ? 2.336 5.206 10.944 1.00 65.31 121 ASP A C 1
ATOM 985 O O . ASP A 1 121 ? 2.266 6.429 11.073 1.00 65.31 121 ASP A O 1
ATOM 989 N N . ALA A 1 122 ? 3.223 4.625 10.136 1.00 71.44 122 ALA A N 1
ATOM 990 C CA . ALA A 1 122 ? 4.156 5.380 9.303 1.00 71.44 122 ALA A CA 1
ATOM 991 C C . ALA A 1 122 ? 3.457 6.404 8.379 1.00 71.44 122 ALA A C 1
ATOM 993 O O . ALA A 1 122 ? 4.087 7.376 7.954 1.00 71.44 122 ALA A O 1
ATOM 994 N N . HIS A 1 123 ? 2.169 6.217 8.047 1.00 74.88 123 HIS A N 1
ATOM 995 C CA . HIS A 1 123 ? 1.411 7.224 7.302 1.00 74.88 123 HIS A CA 1
ATOM 996 C C . HIS A 1 123 ? 1.042 8.422 8.181 1.00 74.88 123 HIS A C 1
ATOM 998 O O . HIS A 1 123 ? 1.166 9.559 7.724 1.00 74.88 123 HIS A O 1
ATOM 1004 N N . GLY A 1 124 ? 0.611 8.176 9.419 1.00 79.56 124 GLY A N 1
ATOM 1005 C CA . GLY A 1 124 ? 0.329 9.215 10.410 1.00 79.56 124 GLY A CA 1
ATOM 1006 C C . GLY A 1 124 ? 1.570 10.037 10.756 1.00 79.56 124 GLY A C 1
ATOM 1007 O O . GLY A 1 124 ? 1.517 11.268 10.728 1.00 79.56 124 GLY A O 1
ATOM 1008 N N . ASP A 1 125 ? 2.703 9.370 10.977 1.00 82.88 125 ASP A N 1
ATOM 1009 C CA . ASP A 1 125 ? 3.972 10.028 11.308 1.00 82.88 125 ASP A CA 1
ATOM 1010 C C . ASP A 1 125 ? 4.418 10.999 10.208 1.00 82.88 125 ASP A C 1
ATOM 1012 O O . ASP A 1 125 ? 4.785 12.136 10.496 1.00 82.88 125 ASP A O 1
ATOM 1016 N N . MET A 1 126 ? 4.290 10.609 8.934 1.00 82.56 126 MET A N 1
ATOM 1017 C CA . MET A 1 126 ? 4.628 11.480 7.801 1.00 82.56 126 MET A CA 1
ATOM 1018 C C . MET A 1 126 ? 3.797 12.774 7.783 1.00 82.56 126 MET A C 1
ATOM 1020 O O . MET A 1 126 ? 4.318 13.839 7.446 1.00 82.56 126 MET A O 1
ATOM 1024 N N . ILE A 1 127 ? 2.519 12.716 8.177 1.00 86.81 127 ILE A N 1
ATOM 1025 C CA . ILE A 1 127 ? 1.655 13.905 8.258 1.00 86.81 127 ILE A CA 1
ATOM 1026 C C . ILE A 1 127 ? 2.134 14.839 9.374 1.00 86.81 127 ILE A C 1
ATOM 1028 O O . ILE A 1 127 ? 2.180 16.056 9.177 1.00 86.81 127 ILE A O 1
ATOM 1032 N N . VAL A 1 128 ? 2.509 14.286 10.531 1.00 86.50 128 VAL A N 1
ATOM 1033 C CA . VAL A 1 128 ? 3.040 15.068 11.656 1.00 86.50 128 VAL A CA 1
ATOM 1034 C C . VAL A 1 128 ? 4.380 15.702 11.288 1.00 86.50 128 VAL A C 1
ATOM 1036 O O . VAL A 1 128 ? 4.564 16.894 11.525 1.00 86.50 128 VAL A O 1
ATOM 1039 N N . GLU A 1 129 ? 5.279 14.957 10.643 1.00 86.12 129 GLU A N 1
ATOM 1040 C CA . GLU A 1 129 ? 6.558 15.486 10.158 1.00 86.12 129 GLU A CA 1
ATOM 1041 C C . GLU A 1 129 ? 6.363 16.624 9.147 1.00 86.12 129 GLU A C 1
ATOM 1043 O O . GLU A 1 129 ? 7.078 17.628 9.190 1.00 86.12 129 GLU A O 1
ATOM 1048 N N . LEU A 1 130 ? 5.361 16.513 8.266 1.00 87.06 130 LEU A N 1
ATOM 1049 C CA . LEU A 1 130 ? 4.986 17.584 7.344 1.00 87.06 130 LEU A CA 1
ATOM 1050 C C . LEU A 1 130 ? 4.473 18.822 8.068 1.00 87.06 130 LEU A C 1
ATOM 1052 O O . LEU A 1 130 ? 4.903 19.934 7.752 1.00 87.06 130 LEU A O 1
ATOM 1056 N N . ALA A 1 131 ? 3.594 18.643 9.050 1.00 89.31 131 ALA A N 1
ATOM 1057 C CA . ALA A 1 131 ? 3.099 19.747 9.857 1.00 89.31 131 ALA A CA 1
ATOM 1058 C C . ALA A 1 131 ? 4.240 20.444 10.619 1.00 89.31 131 ALA A C 1
ATOM 1060 O O . ALA A 1 131 ? 4.319 21.671 10.608 1.00 89.31 131 ALA A O 1
ATOM 1061 N N . GLU A 1 132 ? 5.154 19.678 11.219 1.00 90.38 132 GLU A N 1
ATOM 1062 C CA . GLU A 1 132 ? 6.316 20.188 11.952 1.00 90.38 132 GLU A CA 1
ATOM 1063 C C . GLU A 1 132 ? 7.268 20.969 11.032 1.00 90.38 132 GLU A C 1
ATOM 1065 O O . GLU A 1 132 ? 7.668 22.092 11.349 1.00 90.38 132 GLU A O 1
ATOM 1070 N N . ALA A 1 133 ? 7.575 20.431 9.847 1.00 90.88 133 ALA A N 1
ATOM 1071 C CA . ALA A 1 133 ? 8.446 21.101 8.887 1.00 90.88 133 ALA A CA 1
ATOM 1072 C C . ALA A 1 133 ? 7.879 22.440 8.402 1.00 90.88 133 ALA A C 1
ATOM 1074 O O . ALA A 1 133 ? 8.646 23.391 8.224 1.00 90.88 133 ALA A O 1
ATOM 1075 N N . ILE A 1 134 ? 6.557 22.525 8.213 1.00 88.56 134 ILE A N 1
ATOM 1076 C CA . ILE A 1 134 ? 5.867 23.769 7.849 1.00 88.56 134 ILE A CA 1
ATOM 1077 C C . ILE A 1 134 ? 5.875 24.742 9.030 1.00 88.56 134 ILE A C 1
ATOM 1079 O O . ILE A 1 134 ? 6.290 25.889 8.870 1.00 88.56 134 ILE A O 1
ATOM 1083 N N . ALA A 1 135 ? 5.452 24.288 10.214 1.00 93.94 135 ALA A N 1
ATOM 1084 C CA . ALA A 1 135 ? 5.297 25.133 11.396 1.00 93.94 135 ALA A CA 1
ATOM 1085 C C . ALA A 1 135 ? 6.612 25.800 11.823 1.00 93.94 135 ALA A C 1
ATOM 1087 O O . ALA A 1 135 ? 6.612 26.963 12.223 1.00 93.94 135 ALA A O 1
ATOM 1088 N N . PHE A 1 136 ? 7.732 25.086 11.698 1.00 93.31 136 PHE A N 1
ATOM 1089 C CA . PHE A 1 136 ? 9.050 25.576 12.105 1.00 93.31 136 PHE A CA 1
ATOM 1090 C C . PHE A 1 136 ? 9.956 25.963 10.930 1.00 93.31 136 PHE A C 1
ATOM 1092 O O . PHE A 1 136 ? 11.136 26.237 11.139 1.00 93.31 136 PHE A O 1
ATOM 1099 N N . ASN A 1 137 ? 9.424 26.007 9.700 1.00 90.06 137 ASN A N 1
ATOM 1100 C CA . ASN A 1 137 ? 10.170 26.338 8.481 1.00 90.06 137 ASN A CA 1
ATOM 1101 C C . ASN A 1 137 ? 11.502 25.568 8.375 1.00 90.06 137 ASN A C 1
ATOM 1103 O O . ASN A 1 137 ? 12.551 26.131 8.056 1.00 90.06 137 ASN A O 1
ATOM 1107 N N . LEU A 1 138 ? 11.466 24.264 8.664 1.00 88.38 138 LEU A N 1
ATOM 1108 C CA . LEU A 1 138 ? 12.671 23.438 8.805 1.00 88.38 138 LEU A CA 1
ATOM 1109 C C . LEU A 1 138 ? 13.416 23.223 7.482 1.00 88.38 138 LEU A C 1
ATOM 1111 O O . LEU A 1 138 ? 14.515 22.678 7.486 1.00 88.38 138 LEU A O 1
ATOM 1115 N N . LYS A 1 139 ? 12.813 23.611 6.347 1.00 85.19 139 LYS A N 1
ATOM 1116 C CA . LYS A 1 139 ? 13.323 23.364 4.986 1.00 85.19 139 LYS A CA 1
ATOM 1117 C C . LYS A 1 139 ? 13.728 21.896 4.767 1.00 85.19 139 LYS A C 1
ATOM 1119 O O . LYS A 1 139 ? 14.647 21.610 4.005 1.00 85.19 139 LYS A O 1
ATOM 1124 N N . LYS A 1 140 ? 13.048 20.974 5.457 1.00 77.75 140 LYS A N 1
ATOM 1125 C CA . LYS A 1 140 ? 13.297 19.535 5.368 1.00 77.75 140 LYS A CA 1
ATOM 1126 C C . LYS A 1 140 ? 12.706 19.010 4.063 1.00 77.75 140 LYS A C 1
ATOM 1128 O O . LYS A 1 140 ? 11.542 19.274 3.761 1.00 77.75 140 LYS A O 1
ATOM 1133 N N . GLU A 1 141 ? 13.487 18.241 3.312 1.00 68.44 141 GLU A N 1
ATOM 1134 C CA . GLU A 1 141 ? 12.927 17.403 2.257 1.00 68.44 141 GLU A CA 1
ATOM 1135 C C . GLU A 1 141 ? 12.192 16.235 2.910 1.00 68.44 141 GLU A C 1
ATOM 1137 O O . GLU A 1 141 ? 12.794 15.345 3.508 1.00 68.44 141 GLU A O 1
ATOM 1142 N N . ILE A 1 142 ? 10.865 16.257 2.828 1.00 64.69 142 ILE A N 1
ATOM 1143 C CA . ILE A 1 142 ? 10.045 15.151 3.313 1.00 64.69 142 ILE A CA 1
ATOM 1144 C C . ILE A 1 142 ? 9.923 14.152 2.179 1.00 64.69 142 ILE A C 1
ATOM 1146 O O . ILE A 1 142 ? 9.129 14.304 1.244 1.00 64.69 142 ILE A O 1
ATOM 1150 N N . HIS A 1 143 ? 10.762 13.127 2.241 1.00 60.47 143 HIS A N 1
ATOM 1151 C CA . HIS A 1 143 ? 10.637 11.988 1.356 1.00 60.47 143 HIS A CA 1
ATOM 1152 C C . HIS A 1 143 ? 9.364 11.230 1.738 1.00 60.47 143 HIS A C 1
ATOM 1154 O O . HIS A 1 143 ? 9.116 10.947 2.903 1.00 60.47 143 HIS A O 1
ATOM 1160 N N . ARG A 1 144 ? 8.541 10.885 0.741 1.00 52.81 144 ARG A N 1
ATOM 1161 C CA . ARG A 1 144 ? 7.232 10.223 0.924 1.00 52.81 144 ARG A CA 1
ATOM 1162 C C . ARG A 1 144 ? 7.295 8.845 1.616 1.00 52.81 144 ARG A C 1
ATOM 1164 O O . ARG A 1 144 ? 6.257 8.211 1.763 1.00 52.81 144 ARG A O 1
ATOM 1171 N N . TYR A 1 145 ? 8.483 8.387 2.010 1.00 43.91 145 TYR A N 1
ATOM 1172 C CA . TYR A 1 145 ? 8.730 7.134 2.709 1.00 43.91 145 TYR A CA 1
ATOM 1173 C C . TYR A 1 145 ? 9.853 7.327 3.736 1.00 43.91 145 TYR A C 1
ATOM 1175 O O . TYR A 1 145 ? 10.993 7.577 3.349 1.00 43.91 145 TYR A O 1
ATOM 1183 N N . GLY A 1 146 ? 9.521 7.158 5.018 1.00 36.31 146 GLY A N 1
ATOM 1184 C CA . GLY A 1 146 ? 10.479 6.974 6.108 1.00 36.31 146 GLY A CA 1
ATOM 1185 C C . GLY A 1 146 ? 10.415 8.056 7.179 1.00 36.31 146 GLY A C 1
ATOM 1186 O O . GLY A 1 146 ? 11.046 9.097 7.028 1.00 36.31 146 GLY A O 1
ATOM 1187 N N . ALA A 1 147 ? 9.720 7.749 8.279 1.00 33.88 147 ALA A N 1
ATOM 1188 C CA . ALA A 1 147 ? 9.959 8.407 9.554 1.00 33.88 147 ALA A CA 1
ATOM 1189 C C . ALA A 1 147 ? 11.438 8.219 9.916 1.00 33.88 147 ALA A C 1
ATOM 1191 O O . ALA A 1 147 ? 11.953 7.095 9.952 1.00 33.88 147 ALA A O 1
ATOM 1192 N N . GLU A 1 148 ? 12.147 9.320 10.122 1.00 38.03 148 GLU A N 1
ATOM 1193 C CA . GLU A 1 148 ? 13.535 9.272 10.562 1.00 38.03 148 GLU A CA 1
ATOM 1194 C C . GLU A 1 148 ? 13.513 8.778 12.015 1.00 38.03 148 GLU A C 1
ATOM 1196 O O . GLU A 1 148 ? 12.930 9.434 12.880 1.00 38.03 148 GLU A O 1
ATOM 1201 N N . GLN A 1 149 ? 14.089 7.600 12.297 1.00 33.56 149 GLN A N 1
ATOM 1202 C CA . GLN A 1 149 ? 14.220 7.131 13.678 1.00 33.56 149 GLN A CA 1
ATOM 1203 C C . GLN A 1 149 ? 14.944 8.215 14.480 1.00 33.56 149 GLN A C 1
ATOM 1205 O O . GLN A 1 149 ? 16.121 8.500 14.244 1.00 33.56 149 GLN A O 1
ATOM 1210 N N . ARG A 1 150 ? 14.218 8.854 15.405 1.00 32.56 150 ARG A N 1
ATOM 1211 C CA . ARG A 1 150 ? 14.787 9.847 16.316 1.00 32.56 150 ARG A CA 1
ATOM 1212 C C . ARG A 1 150 ? 15.911 9.162 17.105 1.00 32.56 150 ARG A C 1
ATOM 1214 O O . ARG A 1 150 ? 15.652 8.104 17.681 1.00 32.56 150 ARG A O 1
ATOM 1221 N N . PRO A 1 151 ? 17.131 9.726 17.174 1.00 33.12 151 PRO A N 1
ATOM 1222 C CA . PRO A 1 151 ? 18.121 9.235 18.120 1.00 33.12 151 PRO A CA 1
ATOM 1223 C C . PRO A 1 151 ? 17.521 9.354 19.523 1.00 33.12 151 PRO A C 1
ATOM 1225 O O . PRO A 1 151 ? 16.951 10.393 19.874 1.00 33.12 151 PRO A O 1
ATOM 1228 N N . GLY A 1 152 ? 17.570 8.256 20.279 1.00 33.44 152 GLY A N 1
ATOM 1229 C CA . GLY A 1 152 ? 16.996 8.175 21.616 1.00 33.44 152 GLY A CA 1
ATOM 1230 C C . GLY A 1 152 ? 17.456 9.352 22.471 1.00 33.44 152 GLY A C 1
ATOM 1231 O O . GLY A 1 152 ? 18.649 9.631 22.565 1.00 33.44 152 GLY A O 1
ATOM 1232 N N . ARG A 1 153 ? 16.504 10.055 23.091 1.00 31.33 153 ARG A N 1
ATOM 1233 C CA . ARG A 1 153 ? 16.835 10.883 24.251 1.00 31.33 153 ARG A CA 1
ATOM 1234 C C . ARG A 1 153 ? 17.276 9.925 25.348 1.00 31.33 153 ARG A C 1
ATOM 1236 O O . ARG A 1 153 ? 16.460 9.135 25.820 1.00 31.33 153 ARG A O 1
ATOM 1243 N N . GLU A 1 154 ? 18.546 9.990 25.729 1.00 29.06 154 GLU A N 1
ATOM 1244 C CA . GLU A 1 154 ? 18.967 9.445 27.013 1.00 29.06 154 GLU A CA 1
ATOM 1245 C C . GLU A 1 154 ? 18.150 10.112 28.132 1.00 29.06 154 GLU A C 1
ATOM 1247 O O . GLU A 1 154 ? 17.858 11.312 28.046 1.00 29.06 154 GLU A O 1
ATOM 1252 N N . PRO A 1 155 ? 17.730 9.349 29.153 1.00 35.16 155 PRO A N 1
ATOM 1253 C CA . PRO A 1 155 ? 17.002 9.900 30.280 1.00 35.16 155 PRO A CA 1
ATOM 1254 C C . PRO A 1 155 ? 17.950 10.753 31.131 1.00 35.16 155 PRO A C 1
ATOM 1256 O O . PRO A 1 155 ? 18.937 10.247 31.664 1.00 35.16 155 PRO A O 1
ATOM 1259 N N . GLY A 1 156 ? 17.623 12.038 31.250 1.00 33.31 156 GLY A N 1
ATOM 1260 C CA . GLY A 1 156 ? 18.136 12.956 32.266 1.00 33.31 156 GLY A CA 1
ATOM 1261 C C . GLY A 1 156 ? 17.001 13.422 33.162 1.00 33.31 156 GLY A C 1
ATOM 1262 O O . GLY A 1 156 ? 15.861 13.512 32.645 1.00 33.31 156 GLY A O 1
#

Sequence (156 aa):
GLNSFRSGLPTCTTKIGYDLVPELKAYIAKNGFIPADAEQRDQSWLDTYALVADMLRDFPDYLPNTYLQYYLYPEYK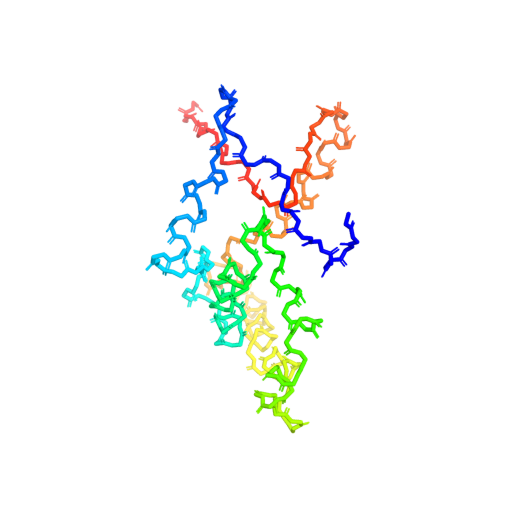FSRLDPNFTRANEVINGREKRVFEECRTAVAEGTTRNVHVVHNDAHGDMIVELAEAIAFNLKKEIHRYGAEQRPGREPG

Organism: NCBI:txid544433

Radius of gyration: 19.45 Å; chains: 1; bounding box: 46×39×50 Å

Secondary structure (DSSP, 8-state):
-BTTB-S--S--B-TT--B-HHHHHHHHHHH----TTGGGS-HHHHHHHHHHHHHHHH-TTS---GGGHHHHSHHHHHHT--SSS-HHHHHIIIIIHHHHHHHHHHHHHT-STT----S--HHHHHHHHHHHHHHTT------SS----PPP----

InterPro domains:
  IPR001088 Glycoside hydrolase, family 4 [PTHR32092] (17-140)
  IPR015955 Lactate dehydrogenase/glycoside hydrolase, family 4, C-terminal [G3DSA:3.90.110.10] (8-144)
  IPR015955 Lactate dehydrogenase/glycoside hydrolase, family 4, C-terminal [SSF56327] (15-142)
  IPR022616 Glycosyl hydrolase, family 4, C-terminal [PF11975] (17-143)